Protein AF-A0A7Z0SE00-F1 (afdb_monomer_lite)

Secondary structure (DSSP, 8-state):
--------TTTHHHHSSEEETTTTEEHHHHHH-HHHHHHHHHHHHTT---HHHHSTTSS-GGGTSPP-

InterPro domains:
  IPR041854 BFD-like [2Fe-2S]-binding domain superfamily [G3DSA:1.10.10.1100] (7-68)

Radius of gyration: 15.48 Å; chains: 1; bounding box: 30×53×31 Å

Organism: NCBI:txid2738884

Foldseek 3Di:
DDDPPCPPCPVVCQQCCALAQLPSHGNVCLVPPPVVLVVLVVCVVVVSGDCCPRPPVSDGSNVVRDDD

Structure (mmCIF, N/CA/C/O backbone):
data_AF-A0A7Z0SE00-F1
#
_entry.id   AF-A0A7Z0SE00-F1
#
loop_
_atom_site.group_PDB
_atom_site.id
_atom_site.type_symbol
_atom_site.label_atom_id
_atom_site.label_alt_id
_atom_site.label_comp_id
_atom_site.label_asym_id
_atom_site.label_entity_id
_atom_site.label_seq_id
_atom_site.pdbx_PDB_ins_code
_atom_site.Cartn_x
_atom_site.Cartn_y
_atom_site.Cartn_z
_atom_site.occupancy
_atom_site.B_iso_or_equiv
_atom_site.auth_seq_id
_atom_site.auth_comp_id
_atom_site.auth_asym_id
_atom_site.auth_atom_id
_atom_site.pdbx_PDB_model_num
ATOM 1 N N . MET A 1 1 ? -19.275 39.471 -18.451 1.00 38.56 1 MET A N 1
ATOM 2 C CA . MET A 1 1 ? -19.954 38.198 -18.767 1.00 38.56 1 MET A CA 1
ATOM 3 C C . MET A 1 1 ? -19.133 37.069 -18.161 1.00 38.56 1 MET A C 1
ATOM 5 O O . MET A 1 1 ? -17.956 36.983 -18.469 1.00 38.56 1 MET A O 1
ATOM 9 N N . SER A 1 2 ? -19.775 36.323 -17.259 1.00 48.16 2 SER A N 1
ATOM 10 C CA . SER A 1 2 ? -19.429 35.048 -16.605 1.00 48.16 2 SER A CA 1
ATOM 11 C C . SER A 1 2 ? -18.040 34.799 -16.006 1.00 48.16 2 SER A C 1
ATOM 13 O O . SER A 1 2 ? -17.041 34.623 -16.694 1.00 48.16 2 SER A O 1
ATOM 15 N N . GLU A 1 3 ? -18.067 34.653 -14.679 1.00 54.97 3 GLU A N 1
ATOM 16 C CA . GLU A 1 3 ? -17.069 34.037 -13.811 1.00 54.97 3 GLU A CA 1
ATOM 17 C C . GLU A 1 3 ? -16.649 32.640 -14.304 1.00 54.97 3 GLU A C 1
ATOM 19 O O . GLU A 1 3 ? -17.438 31.694 -14.282 1.00 54.97 3 GLU A O 1
ATOM 24 N N . LEU A 1 4 ? -15.372 32.470 -14.647 1.00 52.22 4 LEU A N 1
ATOM 25 C CA . LEU A 1 4 ? -14.746 31.150 -14.687 1.00 52.22 4 LEU A CA 1
ATOM 26 C C . LEU A 1 4 ? -14.293 30.782 -13.270 1.00 52.22 4 LEU A C 1
ATOM 28 O O . LEU A 1 4 ? -13.137 30.963 -12.892 1.00 52.22 4 LEU A O 1
ATOM 32 N N . ARG A 1 5 ? -15.221 30.246 -12.470 1.00 56.19 5 ARG A N 1
ATOM 33 C CA . ARG A 1 5 ? -14.897 29.492 -11.248 1.00 56.19 5 ARG A CA 1
ATOM 34 C C . ARG A 1 5 ? -14.359 28.118 -11.638 1.00 56.19 5 ARG A C 1
ATOM 36 O O . ARG A 1 5 ? -15.000 27.095 -11.412 1.00 56.19 5 ARG A O 1
ATOM 43 N N . THR A 1 6 ? -13.179 28.080 -12.243 1.00 51.44 6 THR A N 1
ATOM 44 C CA . THR A 1 6 ? -12.479 26.818 -12.470 1.00 51.44 6 THR A CA 1
ATOM 45 C C . THR A 1 6 ? -11.755 26.478 -11.181 1.00 51.44 6 THR A C 1
ATOM 47 O O . THR A 1 6 ? -10.644 26.937 -10.929 1.00 51.44 6 THR A O 1
ATOM 50 N N . ILE A 1 7 ? -12.408 25.694 -10.328 1.00 55.47 7 ILE A N 1
ATOM 51 C CA . ILE A 1 7 ? -11.747 25.013 -9.217 1.00 55.47 7 ILE A CA 1
ATOM 52 C C . ILE A 1 7 ? -10.775 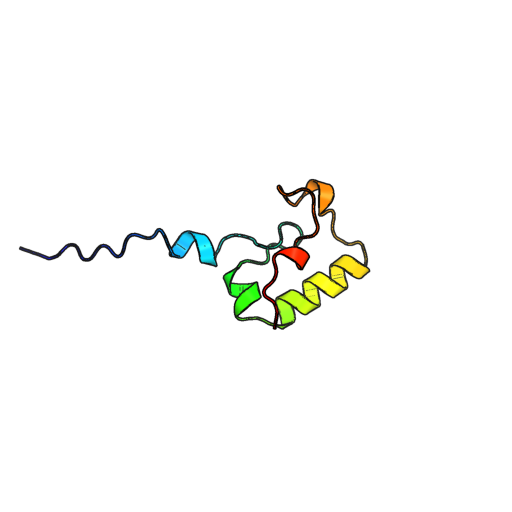24.031 -9.877 1.00 55.47 7 ILE A C 1
ATOM 54 O O . ILE A 1 7 ? -11.159 22.957 -10.333 1.00 55.47 7 ILE A O 1
ATOM 58 N N . VAL A 1 8 ? -9.540 24.485 -10.083 1.00 51.69 8 VAL A N 1
ATOM 59 C CA . VAL A 1 8 ? -8.528 23.800 -10.886 1.00 51.69 8 VAL A CA 1
ATOM 60 C C . VAL A 1 8 ? -8.334 22.391 -10.319 1.00 51.69 8 VAL A C 1
ATOM 62 O O . VAL A 1 8 ? -7.992 22.230 -9.147 1.00 51.69 8 VAL A O 1
ATOM 65 N N . GLY A 1 9 ? -8.583 21.377 -11.156 1.00 48.47 9 GLY A N 1
ATOM 66 C CA . GLY A 1 9 ? -8.624 19.938 -10.856 1.00 48.47 9 GLY A CA 1
ATOM 67 C C . GLY A 1 9 ? -7.309 19.294 -10.391 1.00 48.47 9 GLY A C 1
ATOM 68 O O . GLY A 1 9 ? -7.045 18.133 -10.691 1.00 48.47 9 GLY A O 1
ATOM 69 N N . ILE A 1 10 ? -6.481 20.019 -9.643 1.00 49.25 10 ILE A N 1
ATOM 70 C CA . ILE A 1 10 ? -5.231 19.535 -9.048 1.00 49.25 10 ILE A CA 1
ATOM 71 C C . ILE A 1 10 ? -5.515 18.610 -7.854 1.00 49.25 10 ILE A C 1
ATOM 73 O O . ILE A 1 10 ? -4.759 17.673 -7.620 1.00 49.25 10 ILE A O 1
ATOM 77 N N . LYS A 1 11 ? -6.637 18.796 -7.140 1.00 49.22 11 LYS A N 1
ATOM 78 C CA . LYS A 1 11 ? -7.031 17.914 -6.022 1.00 49.22 11 LYS A CA 1
ATOM 79 C C . LYS A 1 11 ? -7.766 16.635 -6.440 1.00 49.22 11 LYS A C 1
ATOM 81 O O . LYS A 1 11 ? -7.863 15.719 -5.632 1.00 49.22 11 LYS A O 1
ATOM 86 N N . ALA A 1 12 ? -8.277 16.553 -7.671 1.00 51.25 12 ALA A N 1
ATOM 87 C CA . ALA A 1 12 ? -8.956 15.345 -8.149 1.00 51.25 12 ALA A CA 1
ATOM 88 C C . ALA A 1 12 ? -7.951 14.199 -8.351 1.00 51.25 12 ALA A C 1
ATOM 90 O O . ALA A 1 12 ? -8.136 13.105 -7.833 1.00 51.25 12 ALA A O 1
ATOM 91 N N . LYS A 1 13 ? -6.800 14.496 -8.972 1.00 57.59 13 LYS A N 1
ATOM 92 C CA . LYS A 1 13 ? -5.761 13.495 -9.266 1.00 57.59 13 LYS A CA 1
ATOM 93 C C . LYS A 1 13 ? -5.171 12.810 -8.034 1.00 57.59 13 LYS A C 1
ATOM 95 O O . LYS A 1 13 ? -4.640 11.718 -8.169 1.00 57.59 13 LYS A O 1
ATOM 100 N N . THR A 1 14 ? -5.224 13.430 -6.855 1.00 76.94 14 THR A N 1
ATOM 101 C CA . THR A 1 14 ? -4.626 12.854 -5.642 1.00 76.94 14 THR A CA 1
ATOM 102 C C . THR A 1 14 ? -5.512 11.818 -4.969 1.00 76.94 14 THR A C 1
ATOM 104 O O . THR A 1 14 ? -4.983 10.965 -4.272 1.00 76.94 14 THR A O 1
ATOM 107 N N . LYS A 1 15 ? -6.837 11.898 -5.143 1.00 83.12 15 LYS A N 1
ATOM 108 C CA . LYS A 1 15 ? -7.786 10.973 -4.508 1.00 83.12 15 LYS A CA 1
ATOM 109 C C . LYS A 1 15 ? -7.852 9.639 -5.244 1.00 83.12 15 LYS A C 1
ATOM 111 O O . LYS A 1 15 ? -7.737 8.594 -4.615 1.00 83.12 15 LYS A O 1
ATOM 116 N N . ASP A 1 16 ? -7.914 9.700 -6.571 1.00 86.44 16 ASP A N 1
ATOM 117 C CA . ASP A 1 16 ? -7.931 8.516 -7.437 1.00 86.44 16 ASP A CA 1
ATOM 118 C C . ASP A 1 16 ? -6.532 7.912 -7.656 1.00 86.44 16 ASP A C 1
ATOM 120 O O . ASP A 1 16 ? -6.387 6.865 -8.285 1.00 86.44 16 ASP A O 1
ATOM 124 N N . ALA A 1 17 ? -5.472 8.565 -7.162 1.00 89.88 17 ALA A N 1
ATOM 125 C CA . ALA A 1 17 ? -4.117 8.041 -7.280 1.00 89.88 17 ALA A CA 1
ATOM 126 C C . ALA A 1 17 ? -3.988 6.704 -6.528 1.00 89.88 17 ALA A C 1
ATOM 128 O O . ALA A 1 17 ? -4.397 6.624 -5.366 1.00 89.88 17 ALA A O 1
ATOM 129 N N . PRO A 1 18 ? -3.379 5.667 -7.133 1.00 92.12 18 PRO A N 1
ATOM 130 C CA . PRO A 1 18 ? -3.165 4.396 -6.461 1.00 92.12 18 PRO A CA 1
ATOM 131 C C . PRO A 1 18 ? -2.147 4.554 -5.328 1.00 92.12 18 PRO A C 1
ATOM 133 O O . PRO A 1 18 ? -0.995 4.932 -5.550 1.00 92.12 18 PRO A O 1
ATOM 136 N N . ILE A 1 19 ? -2.563 4.208 -4.111 1.00 92.56 19 ILE A N 1
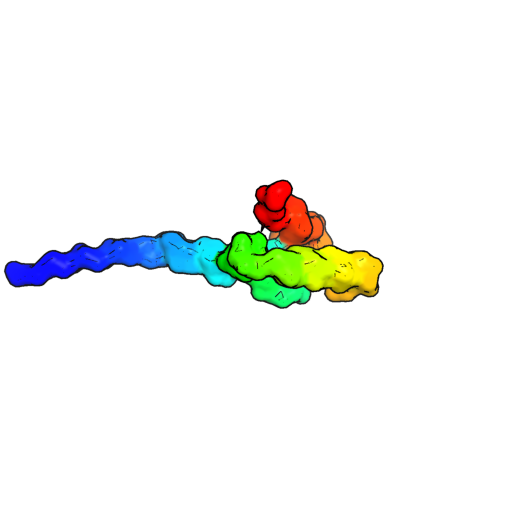ATOM 137 C CA . ILE A 1 19 ? -1.672 4.039 -2.964 1.00 92.56 19 ILE A CA 1
ATOM 138 C C . ILE A 1 19 ? -1.068 2.633 -2.949 1.00 92.56 19 ILE A C 1
ATOM 140 O O . ILE A 1 19 ? 0.094 2.461 -2.585 1.00 92.56 19 ILE A O 1
ATOM 144 N N . CYS A 1 20 ? -1.823 1.621 -3.402 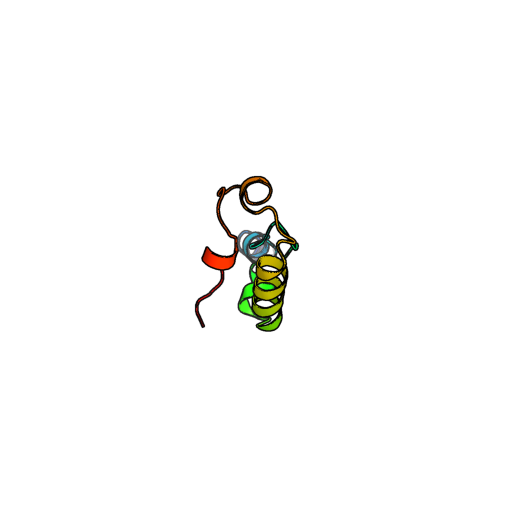1.00 95.75 20 CYS A N 1
ATOM 145 C CA . CYS A 1 20 ? -1.338 0.252 -3.510 1.00 95.75 20 CYS A CA 1
ATOM 146 C C . CYS A 1 20 ? -1.392 -0.295 -4.937 1.00 95.75 20 CYS A C 1
ATOM 148 O O . CYS A 1 20 ? -2.397 -0.832 -5.394 1.00 95.75 20 CYS A O 1
ATOM 150 N N . TYR A 1 21 ? -0.239 -0.274 -5.602 1.00 95.12 21 TYR A N 1
ATOM 151 C CA . TYR A 1 21 ? -0.053 -0.754 -6.975 1.00 95.12 21 TYR A CA 1
ATOM 152 C C . TYR A 1 21 ? -0.243 -2.271 -7.155 1.00 95.12 21 TYR A C 1
ATOM 154 O O . TYR A 1 21 ? -0.428 -2.740 -8.274 1.00 95.12 21 TYR A O 1
ATOM 162 N N . CYS A 1 22 ? -0.211 -3.064 -6.077 1.00 96.12 22 CYS A N 1
ATOM 163 C CA . CYS A 1 22 ? -0.517 -4.496 -6.164 1.00 96.12 22 CYS A CA 1
ATOM 164 C C . CYS A 1 22 ? -2.004 -4.775 -6.397 1.00 96.12 22 CYS A C 1
ATOM 166 O O . CYS A 1 22 ? -2.346 -5.722 -7.103 1.00 96.12 22 CYS A O 1
ATOM 168 N N . PHE A 1 23 ? -2.866 -3.970 -5.786 1.00 95.81 23 PHE A N 1
ATOM 169 C CA . PHE A 1 23 ? -4.288 -4.273 -5.663 1.00 95.81 23 PHE A CA 1
ATOM 170 C C . PHE A 1 23 ? -5.188 -3.162 -6.203 1.00 95.81 23 PHE A C 1
ATOM 172 O O . PHE A 1 23 ? -6.401 -3.281 -6.130 1.00 95.81 23 PHE A O 1
ATOM 179 N N . GLY A 1 24 ? -4.600 -2.094 -6.746 1.00 94.50 24 GLY A N 1
ATOM 180 C CA . GLY A 1 24 ? -5.343 -0.980 -7.327 1.00 94.50 24 GLY A CA 1
ATOM 181 C C . GLY A 1 24 ? -6.028 -0.082 -6.300 1.00 94.50 24 GLY A C 1
ATOM 182 O O . GLY A 1 24 ? -6.862 0.716 -6.696 1.00 94.50 24 GLY A O 1
ATOM 183 N N . VAL A 1 25 ? -5.674 -0.181 -5.014 1.00 95.25 25 VAL A N 1
ATOM 184 C CA . VAL A 1 25 ? -6.282 0.658 -3.972 1.00 95.25 25 VAL A CA 1
ATOM 185 C C . VAL A 1 25 ? -5.827 2.099 -4.151 1.00 95.25 25 VAL A C 1
ATOM 187 O O . VAL A 1 25 ? -4.621 2.363 -4.210 1.00 95.25 25 VAL A O 1
ATOM 190 N N . SER A 1 26 ? -6.787 3.010 -4.210 1.00 94.75 26 SER A N 1
ATOM 191 C CA . SER A 1 26 ? -6.606 4.456 -4.305 1.00 94.75 26 SER A CA 1
ATOM 192 C C . SER A 1 26 ? -6.429 5.125 -2.937 1.00 94.75 26 SER A C 1
ATOM 194 O O . SER A 1 26 ? -6.663 4.528 -1.883 1.00 94.75 26 SER A O 1
ATOM 196 N N . VAL A 1 27 ? -5.998 6.388 -2.937 1.00 91.81 27 VAL A N 1
ATOM 197 C CA . VAL A 1 27 ? -5.922 7.209 -1.719 1.00 91.81 27 VAL A CA 1
ATOM 198 C C . VAL A 1 27 ? -7.308 7.402 -1.099 1.00 91.81 27 VAL A C 1
ATOM 200 O O . VAL A 1 27 ? -7.430 7.349 0.122 1.00 91.81 27 VAL A O 1
ATOM 203 N N . ASP A 1 28 ? -8.345 7.606 -1.915 1.00 92.88 28 ASP A N 1
ATOM 204 C CA . ASP A 1 28 ? -9.714 7.787 -1.425 1.00 92.88 28 ASP A CA 1
ATOM 205 C C . ASP A 1 28 ? -10.240 6.521 -0.732 1.00 92.88 28 ASP A C 1
ATOM 207 O O . ASP A 1 28 ? -10.716 6.591 0.401 1.00 92.88 28 ASP A O 1
ATOM 211 N N . GLU A 1 29 ? -10.037 5.347 -1.338 1.00 94.12 29 GLU A N 1
ATOM 212 C CA . GLU A 1 29 ? -10.382 4.067 -0.712 1.00 94.12 29 GLU A CA 1
ATOM 213 C C . GLU A 1 29 ? -9.597 3.840 0.582 1.00 94.12 29 GLU A C 1
ATOM 215 O O . GLU A 1 29 ? -10.170 3.431 1.585 1.00 94.12 29 GLU A O 1
ATOM 220 N N . ALA A 1 30 ? -8.300 4.149 0.612 1.00 92.88 30 ALA A N 1
ATOM 221 C CA . ALA A 1 30 ? -7.496 3.981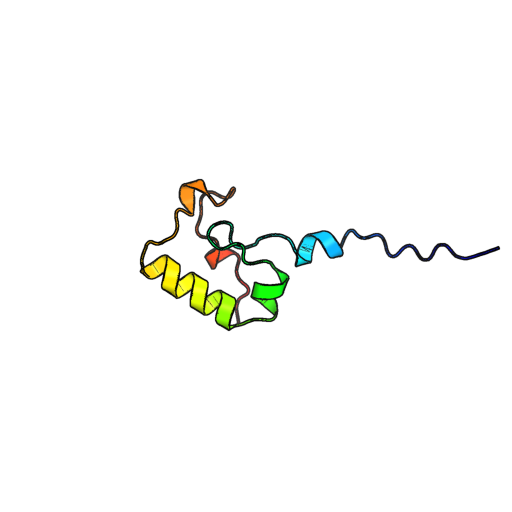 1.821 1.00 92.88 30 ALA A CA 1
ATOM 222 C C . ALA A 1 30 ? -7.900 4.916 2.975 1.00 92.88 30 ALA A C 1
ATOM 224 O O . ALA A 1 30 ? -7.603 4.608 4.131 1.00 92.88 30 ALA A O 1
ATOM 225 N N . LEU A 1 31 ? -8.541 6.050 2.676 1.00 91.56 31 LEU A N 1
ATOM 226 C CA . LEU A 1 31 ? -9.029 7.011 3.668 1.00 91.56 31 LEU A CA 1
ATOM 227 C C . LEU A 1 31 ? -10.443 6.689 4.156 1.00 91.56 31 LEU A C 1
ATOM 229 O O . LEU A 1 31 ? -10.719 6.849 5.344 1.00 91.56 31 LEU A O 1
ATOM 233 N N . HIS A 1 32 ? -11.334 6.266 3.258 1.00 92.56 32 HIS A N 1
ATOM 234 C CA . HIS A 1 32 ? -12.761 6.120 3.559 1.00 92.56 32 HIS A CA 1
ATOM 235 C C . HIS A 1 32 ? -13.216 4.666 3.717 1.00 92.56 32 HIS A C 1
ATOM 237 O O . HIS A 1 32 ? -14.296 4.431 4.255 1.00 92.56 32 HIS A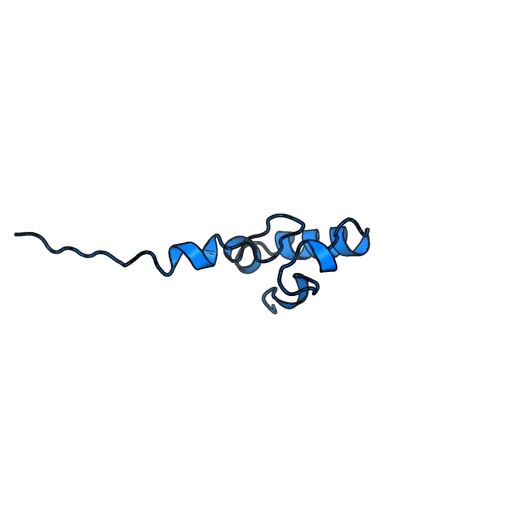 O 1
ATOM 243 N N . ASN A 1 33 ? -12.416 3.692 3.276 1.00 93.06 33 ASN A N 1
ATOM 244 C CA . ASN A 1 33 ? -12.740 2.274 3.357 1.00 93.06 33 ASN A CA 1
ATOM 245 C C . ASN A 1 33 ? -11.735 1.522 4.259 1.00 93.06 33 ASN A C 1
ATOM 247 O O . ASN A 1 33 ? -10.652 1.138 3.802 1.00 93.06 33 ASN A O 1
ATOM 251 N N . PRO A 1 34 ? -12.075 1.253 5.536 1.00 88.44 34 PRO A N 1
ATOM 252 C CA . PRO A 1 34 ? -11.201 0.492 6.430 1.00 88.44 34 PRO A CA 1
ATOM 253 C C . PRO A 1 34 ? -10.945 -0.941 5.932 1.00 88.44 34 PRO A C 1
ATOM 255 O O . PRO A 1 34 ? -9.857 -1.482 6.164 1.00 88.44 34 PRO A O 1
ATOM 258 N N . ASP A 1 35 ? -11.883 -1.527 5.180 1.00 94.81 35 ASP A N 1
ATOM 259 C CA . ASP A 1 35 ? -11.734 -2.870 4.615 1.00 94.81 35 ASP A CA 1
ATOM 260 C C . ASP A 1 35 ? -10.662 -2.910 3.525 1.00 94.81 35 ASP A C 1
ATOM 262 O O . ASP A 1 35 ? -10.000 -3.933 3.359 1.00 94.81 35 ASP A O 1
ATOM 266 N N . ALA A 1 36 ? -10.402 -1.793 2.834 1.00 94.94 36 ALA A N 1
ATOM 267 C CA . ALA A 1 36 ? -9.332 -1.720 1.841 1.00 94.94 36 ALA A CA 1
ATOM 268 C C . ALA A 1 36 ? -7.963 -1.986 2.485 1.00 94.94 36 ALA A C 1
ATOM 270 O O . ALA A 1 36 ? -7.160 -2.763 1.965 1.00 94.94 36 ALA A O 1
ATOM 271 N N . LYS A 1 37 ? -7.702 -1.403 3.663 1.00 94.31 37 LYS A N 1
ATOM 272 C CA . LYS A 1 37 ? -6.464 -1.658 4.415 1.00 94.31 37 LYS A CA 1
ATOM 273 C C . LYS A 1 37 ? -6.401 -3.104 4.905 1.00 94.31 37 LYS A C 1
ATOM 275 O O . LYS A 1 37 ? -5.360 -3.743 4.755 1.00 94.31 37 LYS A O 1
ATOM 280 N N . ALA A 1 38 ? -7.495 -3.630 5.459 1.00 95.38 38 ALA A N 1
ATOM 281 C CA . ALA A 1 38 ? -7.557 -5.012 5.940 1.00 95.38 38 ALA A CA 1
ATOM 282 C C . ALA A 1 38 ? -7.313 -6.027 4.809 1.00 95.38 38 ALA A C 1
ATOM 284 O O . ALA A 1 38 ? -6.499 -6.940 4.962 1.00 95.38 38 ALA A O 1
ATOM 285 N N . PHE A 1 39 ? -7.935 -5.812 3.649 1.00 96.44 39 PHE A N 1
ATOM 286 C CA . PHE A 1 39 ? -7.740 -6.608 2.443 1.00 96.44 39 PHE A CA 1
ATOM 287 C C . PHE A 1 39 ? -6.274 -6.612 2.000 1.00 96.44 39 PHE A C 1
ATOM 289 O O . PHE A 1 39 ? -5.688 -7.677 1.812 1.00 96.44 39 PHE A O 1
ATOM 296 N N . VAL A 1 40 ? -5.644 -5.438 1.895 1.00 96.06 40 VAL A N 1
ATOM 297 C CA . VAL A 1 40 ? -4.231 -5.335 1.496 1.00 96.06 40 VAL A CA 1
ATOM 298 C C . VAL A 1 40 ? -3.324 -6.054 2.495 1.00 96.06 40 VAL A C 1
ATOM 300 O O . VAL A 1 40 ? -2.396 -6.744 2.073 1.00 96.06 40 VAL A O 1
ATOM 303 N N . ILE A 1 41 ? -3.587 -5.938 3.803 1.00 95.62 41 ILE A N 1
ATOM 304 C CA . ILE A 1 41 ? -2.840 -6.667 4.841 1.00 95.62 41 ILE A CA 1
ATOM 305 C C . ILE A 1 41 ? -2.965 -8.177 4.621 1.00 95.62 41 ILE A C 1
ATOM 307 O O . ILE A 1 41 ? -1.939 -8.850 4.515 1.00 95.62 41 ILE A O 1
ATOM 311 N N . GLN A 1 42 ? -4.188 -8.699 4.494 1.00 97.19 42 GLN A N 1
ATOM 312 C CA . GLN A 1 42 ? -4.425 -10.131 4.294 1.00 97.19 42 GLN A CA 1
ATOM 313 C C . GLN A 1 42 ? -3.748 -10.651 3.024 1.00 97.19 42 GLN A C 1
ATOM 315 O O . GLN A 1 42 ? -3.005 -11.627 3.072 1.00 97.19 42 GLN A O 1
ATOM 320 N N . GLN A 1 43 ? -3.935 -9.978 1.888 1.00 97.19 43 GLN A N 1
ATOM 321 C CA . GLN A 1 43 ? -3.328 -10.411 0.629 1.00 97.19 43 GLN A CA 1
ATOM 322 C C . GLN A 1 43 ? -1.794 -10.331 0.661 1.00 97.19 43 GLN A C 1
ATOM 324 O O . GLN A 1 43 ? -1.115 -11.159 0.056 1.00 97.19 43 GLN A O 1
ATOM 329 N N . THR A 1 44 ? -1.231 -9.366 1.394 1.00 94.88 44 THR A N 1
ATOM 330 C CA . THR A 1 44 ? 0.222 -9.268 1.596 1.00 94.88 44 THR A CA 1
ATOM 331 C C . THR A 1 44 ? 0.745 -10.415 2.462 1.00 94.88 44 THR A C 1
ATOM 333 O O . THR A 1 44 ? 1.785 -10.983 2.139 1.00 94.88 44 THR A O 1
ATOM 336 N N . GLN A 1 45 ? 0.024 -10.794 3.523 1.00 95.50 45 GLN A N 1
ATOM 337 C CA . GLN A 1 45 ? 0.364 -11.947 4.371 1.00 95.50 45 GLN A CA 1
ATOM 338 C C . GLN A 1 45 ? 0.278 -13.278 3.614 1.00 95.50 45 GLN A C 1
ATOM 340 O O . GLN A 1 45 ? 1.065 -14.179 3.876 1.00 95.50 45 GLN A O 1
ATOM 345 N N . LEU A 1 46 ? -0.627 -13.381 2.638 1.00 96.88 46 LEU A N 1
ATOM 346 C CA . LEU A 1 46 ? -0.727 -14.525 1.725 1.00 96.88 46 LEU A CA 1
ATOM 347 C C . LEU A 1 46 ? 0.330 -14.514 0.607 1.00 96.88 46 LEU A C 1
ATOM 349 O O . LEU A 1 46 ? 0.288 -15.363 -0.275 1.00 96.88 46 LEU A O 1
ATOM 353 N N . HIS A 1 47 ? 1.269 -13.562 0.617 1.00 94.50 47 HIS A N 1
ATOM 354 C CA . HIS A 1 47 ? 2.297 -13.392 -0.414 1.00 94.50 47 HIS A CA 1
ATOM 355 C C . HIS A 1 47 ? 1.754 -13.135 -1.837 1.00 94.50 47 HIS A C 1
ATOM 357 O O . HIS A 1 47 ? 2.484 -13.278 -2.815 1.00 94.50 47 HIS A O 1
ATOM 363 N N . ASN A 1 48 ? 0.517 -12.638 -1.975 1.00 95.44 48 ASN A N 1
ATOM 364 C CA . ASN A 1 48 ? -0.115 -12.326 -3.269 1.00 95.44 48 ASN A CA 1
ATOM 365 C C . ASN A 1 48 ? 0.322 -10.974 -3.867 1.00 95.44 48 ASN A C 1
ATOM 367 O O . ASN A 1 48 ? -0.310 -10.447 -4.785 1.00 95.44 48 ASN A O 1
ATOM 371 N N . CYS A 1 49 ? 1.386 -10.363 -3.346 1.00 95.12 49 CYS A N 1
ATOM 372 C CA . CYS A 1 49 ? 1.838 -9.045 -3.767 1.00 95.12 49 CYS A CA 1
ATOM 373 C C . CYS A 1 49 ? 3.347 -8.995 -3.986 1.00 95.12 49 CYS A C 1
ATOM 375 O O . CYS A 1 49 ? 4.136 -9.460 -3.171 1.00 95.12 49 CYS A O 1
ATOM 377 N N . ALA A 1 50 ? 3.741 -8.335 -5.073 1.00 94.50 50 ALA A N 1
ATOM 378 C CA . ALA A 1 50 ? 5.126 -8.101 -5.459 1.00 94.50 50 ALA A CA 1
ATOM 379 C C . ALA A 1 50 ? 5.485 -6.611 -5.319 1.00 94.50 50 ALA A C 1
ATOM 381 O O . ALA A 1 50 ? 5.841 -5.959 -6.300 1.00 94.50 50 ALA A O 1
ATOM 382 N N . CYS A 1 51 ?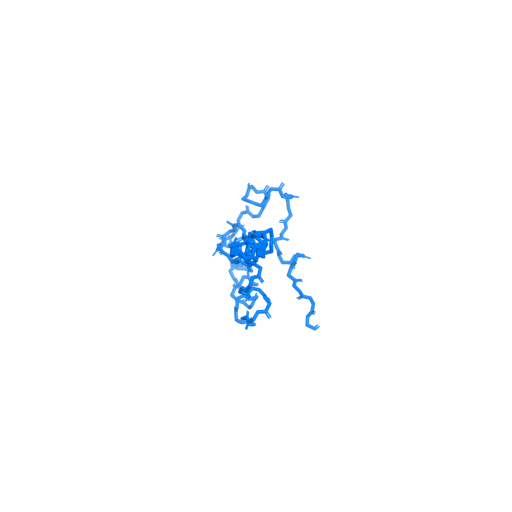 5.362 -6.045 -4.109 1.00 93.50 51 CYS A N 1
ATOM 383 C CA . CYS A 1 51 ? 5.598 -4.612 -3.854 1.00 93.50 51 CYS A CA 1
ATOM 384 C C . CYS A 1 51 ? 6.958 -4.117 -4.358 1.00 93.50 51 CYS A C 1
ATOM 386 O O . CYS A 1 51 ? 7.030 -3.018 -4.890 1.00 93.50 51 CYS A O 1
ATOM 388 N N . ALA A 1 52 ? 8.012 -4.926 -4.220 1.00 91.44 52 ALA A N 1
ATOM 389 C CA . ALA A 1 52 ? 9.362 -4.560 -4.649 1.00 91.44 52 ALA A CA 1
ATOM 390 C C . ALA A 1 52 ? 9.461 -4.253 -6.156 1.00 91.44 52 ALA A C 1
ATOM 392 O O . ALA A 1 52 ? 10.350 -3.518 -6.566 1.00 91.44 52 ALA A O 1
ATOM 393 N N . ILE A 1 53 ? 8.547 -4.807 -6.962 1.00 93.88 53 ILE A N 1
ATOM 394 C CA . ILE A 1 53 ? 8.514 -4.645 -8.422 1.00 93.88 53 ILE A CA 1
ATOM 395 C C . ILE A 1 53 ? 7.358 -3.728 -8.843 1.00 93.88 53 ILE A C 1
ATOM 397 O O . ILE A 1 53 ? 7.519 -2.887 -9.719 1.00 93.88 53 ILE A O 1
ATOM 401 N N . ARG A 1 54 ? 6.174 -3.890 -8.234 1.00 92.75 54 ARG A N 1
ATOM 402 C CA . ARG A 1 54 ? 4.946 -3.183 -8.638 1.00 92.75 54 ARG A CA 1
ATOM 403 C C . ARG A 1 54 ? 4.828 -1.785 -8.037 1.00 92.75 54 ARG A C 1
ATOM 405 O O . ARG A 1 54 ? 4.213 -0.930 -8.660 1.00 92.75 54 ARG A O 1
ATOM 412 N N . ASN A 1 55 ? 5.360 -1.551 -6.835 1.00 93.81 55 ASN A N 1
ATOM 413 C CA . ASN A 1 55 ? 5.328 -0.227 -6.217 1.00 93.81 55 ASN A CA 1
ATOM 414 C C . ASN A 1 55 ? 6.564 0.571 -6.674 1.00 93.81 55 ASN A C 1
ATOM 416 O O . ASN A 1 55 ? 7.677 0.148 -6.361 1.00 93.81 55 ASN A O 1
ATOM 420 N N . PRO A 1 56 ? 6.406 1.737 -7.332 1.00 92.50 56 PRO A N 1
ATOM 421 C CA . PRO A 1 56 ? 7.527 2.575 -7.776 1.00 92.50 56 PRO A CA 1
ATOM 422 C C . PRO A 1 56 ? 8.513 2.955 -6.664 1.00 92.50 56 PRO A C 1
ATOM 424 O O . PRO A 1 56 ? 9.684 3.208 -6.923 1.00 92.50 56 PRO A O 1
ATOM 427 N N . SER A 1 57 ? 8.050 2.987 -5.413 1.00 90.94 57 SER A N 1
ATOM 428 C CA . SER A 1 57 ? 8.893 3.264 -4.245 1.00 90.94 57 SER A CA 1
ATOM 429 C C . SER A 1 57 ? 9.773 2.084 -3.802 1.00 90.94 57 SER A C 1
ATOM 431 O O . SER A 1 57 ? 10.560 2.236 -2.868 1.00 90.94 57 SER A O 1
ATOM 433 N N . GLY A 1 58 ? 9.610 0.900 -4.404 1.00 92.88 58 GLY A N 1
ATOM 434 C CA . GLY A 1 58 ? 10.337 -0.326 -4.059 1.00 92.88 58 GLY A CA 1
ATOM 435 C C . GLY A 1 58 ? 9.982 -0.918 -2.689 1.00 92.88 58 GLY A C 1
ATOM 436 O O . GLY A 1 58 ? 10.635 -1.854 -2.232 1.00 92.88 58 GLY A O 1
ATOM 437 N N . ARG A 1 59 ? 8.958 -0.391 -2.005 1.00 94.25 59 ARG A N 1
ATOM 438 C CA . ARG A 1 59 ? 8.549 -0.799 -0.649 1.00 94.25 59 ARG A CA 1
ATOM 439 C C . ARG A 1 59 ? 7.071 -1.174 -0.577 1.00 94.25 59 ARG A C 1
ATOM 441 O O . ARG A 1 59 ? 6.296 -0.924 -1.497 1.00 94.25 59 ARG A O 1
ATOM 448 N N . CYS A 1 60 ? 6.665 -1.781 0.537 1.00 95.00 60 CYS A N 1
ATOM 449 C CA . CYS A 1 60 ? 5.271 -2.157 0.739 1.00 95.00 60 CYS A CA 1
ATOM 450 C C . CYS A 1 60 ? 4.344 -0.935 0.822 1.00 95.00 60 CYS A C 1
ATOM 452 O O . CYS A 1 60 ? 4.603 -0.028 1.614 1.00 95.00 60 CYS A O 1
ATOM 454 N N . CYS A 1 61 ? 3.252 -0.952 0.044 1.00 95.19 61 CYS A N 1
ATOM 455 C CA . CYS A 1 61 ? 2.245 0.117 0.007 1.00 95.19 61 CYS A CA 1
ATOM 456 C C . CYS A 1 61 ? 1.608 0.376 1.383 1.00 95.19 61 CYS A C 1
ATOM 458 O O . CYS A 1 61 ? 1.220 1.499 1.682 1.00 95.19 61 CYS A O 1
ATOM 460 N N . LEU A 1 62 ? 1.575 -0.636 2.266 1.00 94.31 62 LEU A N 1
ATOM 461 C CA . LEU A 1 62 ? 1.078 -0.528 3.644 1.00 94.31 62 LEU A CA 1
ATOM 462 C C . LEU A 1 62 ? 1.759 0.579 4.460 1.00 94.31 62 LEU A C 1
ATOM 464 O O . LEU A 1 62 ? 1.163 1.081 5.409 1.00 94.31 62 LEU A O 1
ATOM 468 N N . LYS A 1 63 ? 2.988 0.974 4.102 1.00 93.06 63 LYS A N 1
ATOM 469 C CA . LYS A 1 63 ? 3.697 2.072 4.770 1.00 93.06 63 LYS A CA 1
ATOM 470 C C . LYS A 1 63 ? 3.106 3.448 4.450 1.00 93.06 63 LYS A C 1
ATOM 472 O O . LYS A 1 63 ? 3.292 4.369 5.240 1.00 93.06 63 LYS A O 1
ATOM 477 N N . ASP A 1 64 ? 2.419 3.571 3.319 1.00 90.50 64 ASP A N 1
ATOM 478 C CA . ASP A 1 64 ? 1.823 4.819 2.852 1.00 90.50 64 ASP A CA 1
ATOM 479 C C . ASP A 1 64 ? 0.345 4.946 3.292 1.00 90.50 64 ASP A C 1
ATOM 481 O O . ASP A 1 64 ? -0.212 6.039 3.240 1.00 90.50 64 ASP A O 1
ATOM 485 N N . PHE A 1 65 ? -0.282 3.868 3.797 1.00 91.81 65 PHE A N 1
ATOM 486 C CA . PHE A 1 65 ? -1.653 3.911 4.324 1.00 91.81 65 PHE A CA 1
ATOM 487 C C . PHE A 1 65 ? -1.788 4.866 5.524 1.00 91.81 65 PHE A C 1
ATOM 489 O O . PHE A 1 65 ? -0.906 4.893 6.392 1.00 91.81 65 PHE A O 1
ATOM 496 N N . PRO A 1 66 ? -2.927 5.576 5.648 1.00 87.38 66 PRO A N 1
ATOM 497 C CA . PRO A 1 66 ? -3.220 6.398 6.813 1.00 87.38 66 PRO A CA 1
ATOM 498 C C . PRO A 1 66 ? -3.120 5.595 8.118 1.00 87.38 66 PRO A C 1
ATOM 500 O O . PRO A 1 66 ? -3.524 4.422 8.211 1.00 87.38 66 PRO A O 1
ATOM 503 N N . LYS A 1 67 ? -2.568 6.240 9.147 1.00 81.06 67 LYS A N 1
ATOM 504 C CA . LYS A 1 67 ? -2.639 5.736 10.517 1.00 81.06 67 LYS A CA 1
ATOM 505 C C . LYS A 1 67 ? -4.014 6.106 11.068 1.00 81.06 67 LYS A C 1
ATOM 507 O O . LYS A 1 67 ? -4.353 7.284 11.095 1.00 81.06 67 LYS A O 1
ATOM 512 N N . THR A 1 68 ? -4.785 5.086 11.420 1.00 63.03 68 THR A N 1
ATOM 513 C CA . THR A 1 68 ? -5.965 5.184 12.288 1.00 63.03 68 THR A CA 1
ATOM 514 C C . THR A 1 68 ? -5.543 5.516 13.705 1.00 63.03 68 THR A C 1
ATOM 516 O O . THR A 1 68 ? -4.486 4.973 14.109 1.00 63.03 68 THR A O 1
#

pLDDT: mean 84.5, std 17.1, range [38.56, 97.19]

Sequence (68 aa):
MSELRTIVGIKAKTKDAPICYCFGVSVDEALHNPDAKAFVIQQTQLHNCACAIRNPSGRCCLKDFPKT